Protein AF-A0A1W0XDS4-F1 (afdb_monomer_lite)

pLDDT: mean 87.69, std 8.72, range [44.88, 96.75]

Radius of gyration: 14.96 Å; chains: 1; bounding box: 44×30×32 Å

Foldseek 3Di:
DDDVCVVCLVCVLQVQLVCVVVVHHPVVPCVHPCVVVVVSSVVQCVDPVCVVPHDDNVLSNVQVVCVVVVRGDPCSVVVVVVVVVVVVD

Secondary structure (DSSP, 8-state):
--HHHHHHHHHHHHHHHHHHHTT--SGGGTTTTTHHHHHHHHHHTTSHHHHHH---HHHHHHHHHHHHTT---TTHHHHHHHHHHHTT-

Sequence (89 aa):
MGFCDLMIYPWFDRAPAYLKTVGIDYTDYQDGSLAQLTIWRNRMLSDPAVRDSSYPEGCYVKMLESRRSGKPSPDVGLDIQKAALLHIK

InterPro domains:
  IPR036282 Glutathione S-transferase, C-terminal domain superfamily [SSF47616] (2-74)

Structure (mmCIF, N/CA/C/O backbone):
data_AF-A0A1W0XDS4-F1
#
_entry.id   AF-A0A1W0XDS4-F1
#
loop_
_atom_site.group_PDB
_atom_site.id
_atom_site.type_symbol
_atom_site.label_atom_id
_atom_site.label_alt_id
_atom_site.label_comp_id
_atom_site.label_asym_id
_atom_site.label_entity_id
_atom_site.label_seq_id
_atom_site.pdbx_PDB_ins_code
_atom_site.Cartn_x
_atom_site.Cartn_y
_atom_site.Cartn_z
_atom_site.occupancy
_atom_site.B_iso_or_equiv
_atom_site.auth_seq_id
_atom_site.auth_comp_id
_atom_site.auth_asym_id
_atom_site.auth_atom_id
_atom_site.pdbx_PDB_model_num
ATOM 1 N N . MET A 1 1 ? -13.758 -11.464 1.588 1.00 85.75 1 MET A N 1
ATOM 2 C CA . MET A 1 1 ? -13.368 -10.385 0.662 1.00 85.75 1 MET A CA 1
ATOM 3 C C . MET A 1 1 ? -14.290 -10.471 -0.532 1.00 85.75 1 MET A C 1
ATOM 5 O O . MET A 1 1 ? -14.658 -11.579 -0.904 1.00 85.75 1 MET A O 1
ATOM 9 N N . GLY A 1 2 ? -14.719 -9.338 -1.066 1.00 91.44 2 GLY A N 1
ATOM 10 C CA . GLY A 1 2 ? -15.612 -9.255 -2.215 1.00 91.44 2 GLY A CA 1
ATOM 11 C C . GLY A 1 2 ? -15.242 -8.101 -3.138 1.00 91.44 2 GLY A C 1
ATOM 12 O O . GLY A 1 2 ? -14.205 -7.461 -2.975 1.00 91.44 2 GLY A O 1
ATOM 13 N N . PHE A 1 3 ? -16.118 -7.818 -4.101 1.00 95.12 3 PHE A N 1
ATOM 14 C CA . PHE A 1 3 ? -15.888 -6.807 -5.135 1.00 95.12 3 PHE A CA 1
ATOM 15 C C . PHE A 1 3 ? -15.461 -5.447 -4.565 1.00 95.12 3 PHE A C 1
ATOM 17 O O . PHE A 1 3 ? -14.443 -4.900 -4.979 1.00 95.12 3 PHE A O 1
ATOM 24 N N . CYS A 1 4 ? -16.187 -4.929 -3.570 1.00 96.25 4 CYS A N 1
ATOM 25 C CA . CYS A 1 4 ? -15.869 -3.632 -2.973 1.00 96.25 4 CYS A CA 1
ATOM 26 C C . CYS A 1 4 ? -14.467 -3.596 -2.353 1.00 96.25 4 CYS A C 1
ATOM 28 O O . CYS A 1 4 ? -13.779 -2.592 -2.511 1.00 96.25 4 CYS A O 1
ATOM 30 N N . ASP A 1 5 ? -14.029 -4.681 -1.702 1.00 96.19 5 ASP A N 1
ATOM 31 C CA . ASP A 1 5 ? -12.688 -4.754 -1.117 1.00 96.19 5 ASP A CA 1
ATOM 32 C C . ASP A 1 5 ? -11.613 -4.623 -2.209 1.00 96.19 5 ASP A C 1
ATOM 34 O O . ASP A 1 5 ? -10.684 -3.829 -2.079 1.00 96.19 5 ASP A O 1
ATOM 38 N N . LEU A 1 6 ? -11.772 -5.357 -3.315 1.00 95.56 6 LEU A N 1
ATOM 39 C CA . LEU A 1 6 ? -10.818 -5.371 -4.428 1.00 95.56 6 LEU A CA 1
ATOM 40 C C . LEU A 1 6 ? -10.759 -4.035 -5.176 1.00 95.56 6 LEU A C 1
ATOM 42 O O . LEU A 1 6 ? -9.690 -3.626 -5.622 1.00 95.56 6 LEU A O 1
ATOM 46 N N . MET A 1 7 ? -11.887 -3.332 -5.289 1.00 96.69 7 MET A N 1
ATOM 47 C CA . MET A 1 7 ? -11.943 -2.052 -6.000 1.00 96.69 7 MET A CA 1
ATOM 48 C C . MET A 1 7 ? -11.267 -0.907 -5.239 1.00 96.69 7 MET A C 1
ATOM 50 O O . MET A 1 7 ? -10.785 0.037 -5.865 1.00 96.69 7 MET A O 1
ATOM 54 N N . ILE A 1 8 ? -11.214 -0.975 -3.906 1.00 96.75 8 ILE A N 1
ATOM 55 C CA . ILE A 1 8 ? -10.601 0.079 -3.082 1.00 96.75 8 ILE A CA 1
ATOM 56 C C . ILE A 1 8 ? -9.181 -0.274 -2.632 1.00 96.75 8 ILE A C 1
ATOM 58 O O . ILE A 1 8 ? -8.367 0.626 -2.413 1.00 96.75 8 ILE A O 1
ATOM 62 N N . TYR A 1 9 ? -8.860 -1.566 -2.518 1.00 95.81 9 TYR A N 1
ATOM 63 C CA . TYR A 1 9 ? -7.586 -2.041 -1.983 1.00 95.81 9 TYR A CA 1
ATOM 64 C C . TYR A 1 9 ? -6.338 -1.414 -2.622 1.00 95.81 9 TYR A C 1
ATOM 66 O O . TYR A 1 9 ? -5.449 -1.032 -1.859 1.00 95.81 9 TYR A O 1
ATOM 74 N N . PRO A 1 10 ? -6.246 -1.206 -3.953 1.00 95.44 10 PRO A N 1
ATOM 75 C CA . PRO A 1 10 ? -5.044 -0.634 -4.557 1.00 95.44 10 PRO A CA 1
ATOM 76 C C . PRO A 1 10 ? -4.639 0.730 -3.972 1.00 95.44 10 PRO A C 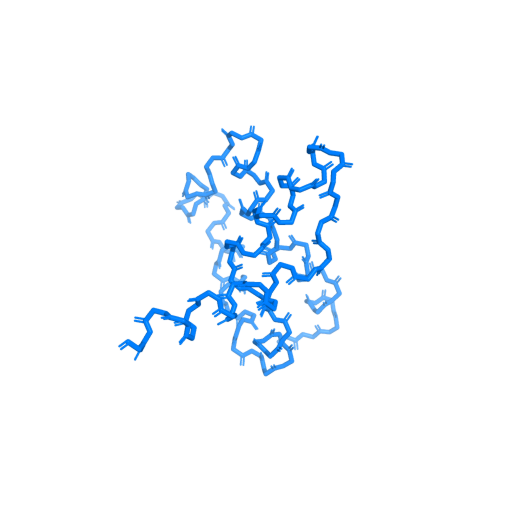1
ATOM 78 O O . PRO A 1 10 ? -3.464 1.098 -4.019 1.00 95.44 10 PRO A O 1
ATOM 81 N N . TRP A 1 11 ? -5.581 1.502 -3.424 1.00 93.75 11 TRP A N 1
ATOM 82 C CA . TRP A 1 11 ? -5.267 2.762 -2.746 1.00 93.75 11 TRP A CA 1
ATOM 83 C C . TRP A 1 11 ? -4.755 2.555 -1.323 1.00 93.75 11 TRP A C 1
ATOM 85 O O . TRP A 1 11 ? -3.805 3.220 -0.918 1.00 93.75 11 TRP A O 1
ATOM 95 N N . PHE A 1 12 ? -5.313 1.590 -0.595 1.00 92.88 12 PHE A N 1
ATOM 96 C CA . PHE A 1 12 ? -4.854 1.236 0.749 1.00 92.88 12 PHE A CA 1
ATOM 97 C C . PHE A 1 12 ? -3.509 0.503 0.747 1.00 92.88 12 PHE A C 1
ATOM 99 O O . PHE A 1 12 ? -2.726 0.666 1.681 1.00 92.88 12 PHE A O 1
ATOM 106 N N . ASP A 1 13 ? -3.196 -0.257 -0.303 1.00 93.00 13 ASP A N 1
ATOM 107 C CA . ASP A 1 13 ? -1.879 -0.876 -0.473 1.00 93.00 13 ASP A CA 1
ATOM 108 C C . ASP A 1 13 ? -0.771 0.187 -0.546 1.00 93.00 13 ASP A C 1
ATOM 110 O O . ASP A 1 13 ? 0.238 0.097 0.153 1.00 93.00 13 ASP A O 1
ATOM 114 N N . ARG A 1 14 ? -1.024 1.254 -1.317 1.00 92.06 14 ARG A N 1
ATOM 115 C CA . ARG A 1 14 ? -0.079 2.350 -1.592 1.00 92.06 14 ARG A CA 1
ATOM 116 C C . ARG A 1 14 ? -0.060 3.446 -0.530 1.00 92.06 14 ARG A C 1
ATOM 118 O O . ARG A 1 14 ? 0.879 4.243 -0.511 1.00 92.06 14 ARG A O 1
ATOM 125 N N . ALA A 1 15 ? -1.079 3.517 0.326 1.00 90.50 15 ALA A N 1
ATOM 126 C CA . ALA A 1 15 ? -1.236 4.590 1.304 1.00 90.50 15 ALA A CA 1
ATOM 127 C C . ALA A 1 15 ? -0.001 4.792 2.206 1.00 90.50 15 ALA A C 1
ATOM 129 O O . ALA A 1 15 ? 0.421 5.943 2.323 1.00 90.50 15 ALA A O 1
ATOM 130 N N . PRO A 1 16 ? 0.650 3.746 2.764 1.00 89.50 16 PRO A N 1
ATOM 131 C CA . PRO A 1 16 ? 1.830 3.945 3.610 1.00 89.50 16 PRO A CA 1
ATOM 132 C C . PRO A 1 16 ? 2.972 4.663 2.884 1.00 89.50 16 PRO A C 1
ATOM 134 O O . PRO A 1 16 ? 3.527 5.627 3.408 1.00 89.50 16 PRO A O 1
ATOM 137 N N . ALA A 1 17 ? 3.257 4.274 1.636 1.00 89.69 17 ALA A N 1
ATOM 138 C CA . ALA A 1 17 ? 4.278 4.930 0.823 1.00 89.69 17 ALA A CA 1
ATOM 139 C C . ALA A 1 17 ? 3.924 6.403 0.558 1.00 89.69 17 ALA A C 1
ATOM 141 O O . ALA A 1 17 ? 4.773 7.281 0.707 1.00 89.69 17 ALA A O 1
ATOM 142 N N . TYR A 1 18 ? 2.667 6.699 0.212 1.00 90.06 18 TYR A N 1
ATOM 143 C CA . TYR A 1 18 ? 2.214 8.078 0.003 1.00 90.06 18 TYR A CA 1
ATOM 144 C C . TYR A 1 18 ? 2.353 8.939 1.260 1.00 90.06 18 TYR A C 1
ATOM 146 O O . TYR A 1 18 ? 2.918 10.031 1.177 1.00 90.06 18 TYR A O 1
ATOM 154 N N . LEU A 1 19 ? 1.878 8.440 2.404 1.00 88.25 19 LEU A N 1
ATOM 155 C CA . LEU A 1 19 ? 1.926 9.134 3.693 1.00 88.25 19 LEU A CA 1
ATOM 156 C C . LEU A 1 19 ? 3.368 9.431 4.106 1.00 88.25 19 LEU A C 1
ATOM 158 O O . LEU A 1 19 ? 3.707 10.585 4.370 1.00 88.25 19 LEU A O 1
ATOM 162 N N . LYS A 1 20 ? 4.250 8.434 3.999 1.00 85.62 20 LYS A N 1
ATOM 163 C CA . LYS A 1 20 ? 5.685 8.601 4.239 1.00 85.62 20 LYS A CA 1
ATOM 164 C C . LYS A 1 20 ? 6.288 9.697 3.365 1.00 85.62 20 LYS A C 1
ATOM 166 O O . LYS A 1 20 ? 7.058 10.526 3.840 1.00 85.62 20 LYS A O 1
ATOM 171 N N . THR A 1 21 ? 5.895 9.757 2.092 1.00 85.12 21 THR A N 1
ATOM 172 C CA . THR A 1 21 ? 6.411 10.771 1.160 1.00 85.12 21 THR A CA 1
ATOM 173 C C . THR A 1 21 ? 5.910 12.192 1.492 1.00 85.12 21 THR A C 1
ATOM 175 O O . THR A 1 21 ? 6.496 13.172 1.026 1.00 85.12 21 THR A O 1
ATOM 178 N N . VAL A 1 22 ? 4.824 12.351 2.257 1.00 87.19 22 VAL A N 1
ATOM 179 C CA . VAL A 1 22 ? 4.326 13.658 2.741 1.00 87.19 22 VAL A CA 1
ATOM 180 C C . VAL A 1 22 ? 4.683 13.935 4.206 1.00 87.19 22 VAL A C 1
ATOM 182 O O . VAL A 1 22 ? 4.218 14.924 4.762 1.00 87.19 22 VAL A O 1
ATOM 185 N N . GLY A 1 23 ? 5.535 13.103 4.815 1.00 86.88 23 GLY A N 1
ATOM 186 C CA . GLY A 1 23 ? 6.014 13.290 6.186 1.00 86.88 23 GLY A CA 1
ATOM 187 C C . GLY A 1 23 ? 5.040 12.821 7.268 1.00 86.88 23 GLY A C 1
ATOM 188 O O . GLY A 1 23 ? 5.157 13.260 8.406 1.00 86.88 23 GLY A O 1
ATOM 189 N N . ILE A 1 24 ? 4.082 11.958 6.921 1.00 87.31 24 ILE A N 1
ATOM 190 C CA . ILE A 1 24 ? 3.151 11.336 7.867 1.00 87.31 24 ILE A CA 1
ATOM 191 C C . ILE A 1 24 ? 3.591 9.890 8.095 1.00 87.31 24 ILE A C 1
ATOM 193 O O . ILE A 1 24 ? 3.683 9.117 7.138 1.00 87.31 24 ILE A O 1
ATOM 197 N N . ASP A 1 25 ? 3.835 9.513 9.350 1.00 82.75 25 ASP A N 1
ATOM 198 C CA . ASP A 1 25 ? 4.102 8.120 9.699 1.00 82.75 25 ASP A CA 1
ATOM 199 C C . ASP A 1 25 ? 2.778 7.350 9.804 1.00 82.75 25 ASP A C 1
ATOM 201 O O . ASP A 1 25 ? 1.875 7.697 10.561 1.00 82.75 25 ASP A O 1
ATOM 205 N N . TYR A 1 26 ? 2.631 6.301 8.996 1.00 78.00 26 TYR A N 1
ATOM 206 C CA . TYR A 1 26 ? 1.435 5.462 9.015 1.00 78.00 26 TYR A CA 1
ATOM 207 C C . TYR A 1 26 ? 1.347 4.606 10.288 1.00 78.00 26 TYR A C 1
ATOM 209 O O . TYR A 1 26 ? 0.252 4.182 10.664 1.00 78.00 26 TYR A O 1
ATOM 217 N N . THR A 1 27 ? 2.479 4.343 10.950 1.00 80.56 27 THR A N 1
ATOM 218 C CA . THR A 1 27 ? 2.529 3.528 12.172 1.00 80.56 27 THR A CA 1
ATOM 219 C C . THR A 1 27 ? 1.801 4.190 13.340 1.00 80.56 27 THR A C 1
ATOM 221 O O . THR A 1 27 ? 1.123 3.489 14.089 1.00 80.56 27 THR A O 1
ATOM 224 N N . ASP A 1 28 ? 1.781 5.525 13.393 1.00 78.25 28 ASP A N 1
ATOM 225 C CA . ASP A 1 28 ? 1.067 6.318 14.407 1.00 78.25 28 ASP A CA 1
ATOM 226 C C . ASP A 1 28 ? -0.446 6.040 14.455 1.00 78.25 28 ASP A C 1
ATOM 228 O O . ASP A 1 28 ? -1.119 6.319 15.448 1.00 78.25 28 ASP A O 1
ATOM 232 N N . TYR A 1 29 ? -1.008 5.474 13.384 1.00 73.88 29 TYR A N 1
ATOM 233 C CA . TYR A 1 29 ? -2.437 5.194 13.268 1.00 73.88 29 TYR A CA 1
ATOM 234 C C . TYR A 1 29 ? -2.799 3.725 13.511 1.00 73.88 29 TYR A C 1
ATOM 236 O O . TYR A 1 29 ? -3.986 3.383 13.520 1.00 73.88 29 TYR A O 1
ATOM 244 N N . GLN A 1 30 ? -1.814 2.846 13.708 1.00 74.75 30 GLN A N 1
ATOM 245 C CA . GLN A 1 30 ? -2.048 1.402 13.797 1.00 74.75 30 GLN A CA 1
ATOM 246 C C . GLN A 1 30 ? -2.751 0.982 15.092 1.00 74.75 30 GLN A C 1
ATOM 248 O O . GLN A 1 30 ? -3.571 0.067 15.045 1.00 74.75 30 GLN A O 1
ATOM 253 N N . ASP A 1 31 ? -2.526 1.701 16.191 1.00 74.94 31 ASP A N 1
ATOM 254 C CA . ASP A 1 31 ? -3.079 1.371 17.514 1.00 74.94 31 ASP A CA 1
ATOM 255 C C . ASP A 1 31 ? -4.322 2.206 17.889 1.00 74.94 31 ASP A C 1
ATOM 257 O O . ASP A 1 31 ? -4.863 2.089 18.988 1.00 74.94 31 ASP A O 1
ATOM 261 N N . GLY A 1 32 ? -4.792 3.061 16.973 1.00 77.06 32 GLY A N 1
ATOM 262 C CA . GLY A 1 32 ? -5.872 4.021 17.212 1.00 77.06 32 GLY A CA 1
ATOM 263 C C . GLY A 1 32 ? -7.152 3.741 16.423 1.00 77.06 32 GLY A C 1
ATOM 264 O O . GLY A 1 32 ? -7.549 2.602 16.173 1.00 77.06 32 GLY A O 1
ATOM 265 N N . SER A 1 33 ? -7.806 4.816 15.976 1.00 79.25 33 SER A N 1
ATOM 266 C CA . SER A 1 33 ? -9.061 4.769 15.209 1.00 79.25 33 SER A CA 1
ATOM 267 C C . SER A 1 33 ? -8.970 3.990 13.888 1.00 79.25 33 SER A C 1
ATOM 269 O O . SER A 1 33 ? -10.006 3.638 13.323 1.00 79.25 33 SER A O 1
ATOM 271 N N . LEU A 1 34 ? -7.759 3.689 13.403 1.00 85.56 34 LEU A N 1
ATOM 272 C CA . LEU A 1 34 ? -7.517 2.949 12.163 1.00 85.56 34 LEU A CA 1
ATOM 273 C C . LEU A 1 34 ? -7.061 1.497 12.380 1.00 85.56 34 LEU A C 1
ATOM 275 O O . LEU A 1 34 ? -6.791 0.808 11.398 1.00 85.56 34 LEU A O 1
ATOM 279 N N . ALA A 1 35 ? -7.048 0.978 13.613 1.00 87.81 35 ALA A N 1
ATOM 280 C CA . ALA A 1 35 ? -6.608 -0.395 13.890 1.00 87.81 35 ALA A CA 1
ATOM 281 C C . ALA A 1 35 ? -7.356 -1.449 13.047 1.00 87.81 35 ALA A C 1
ATOM 283 O O . ALA A 1 35 ? -6.746 -2.320 12.426 1.00 87.81 35 ALA A O 1
ATOM 284 N N . GLN A 1 36 ? -8.685 -1.327 12.936 1.00 90.44 36 GLN A N 1
ATOM 285 C CA . GLN A 1 36 ? -9.501 -2.229 12.110 1.00 90.44 36 GLN A CA 1
ATOM 286 C C . GLN A 1 36 ? -9.173 -2.124 10.617 1.00 90.44 36 GLN A C 1
ATOM 288 O O . GLN A 1 36 ? -9.196 -3.128 9.904 1.00 90.44 36 GLN A O 1
ATOM 293 N N . LEU A 1 37 ? -8.826 -0.925 10.144 1.00 90.38 37 LEU A N 1
ATOM 294 C CA . LEU A 1 37 ? -8.424 -0.706 8.760 1.00 90.38 37 LEU A CA 1
ATOM 295 C C . LEU A 1 37 ? -7.068 -1.363 8.472 1.00 90.38 37 LEU A C 1
ATOM 297 O O . LEU A 1 37 ? -6.913 -2.009 7.438 1.00 90.38 37 LEU A O 1
ATOM 301 N N . THR A 1 38 ? -6.115 -1.255 9.399 1.00 88.75 38 THR A N 1
ATOM 302 C CA . THR A 1 38 ? -4.809 -1.920 9.308 1.00 88.75 38 THR A CA 1
ATOM 303 C C . THR A 1 38 ? -4.966 -3.441 9.286 1.00 88.75 38 THR A C 1
ATOM 305 O O . THR A 1 38 ? -4.391 -4.112 8.427 1.00 88.75 38 THR A O 1
ATOM 308 N N . ILE A 1 39 ? -5.804 -3.993 10.171 1.00 91.69 39 ILE A N 1
ATOM 309 C CA . ILE A 1 39 ? -6.119 -5.430 10.201 1.00 91.69 39 ILE A CA 1
ATOM 310 C C . ILE A 1 39 ? -6.742 -5.873 8.874 1.00 91.69 39 ILE A C 1
ATOM 312 O O . ILE A 1 39 ? -6.311 -6.870 8.291 1.00 91.69 39 ILE A O 1
ATOM 316 N N . TRP A 1 40 ? -7.728 -5.127 8.366 1.00 94.75 40 TRP A N 1
ATOM 317 C CA . TRP A 1 40 ? -8.357 -5.416 7.080 1.00 94.75 40 TRP A CA 1
ATOM 318 C C . TRP A 1 40 ? -7.340 -5.385 5.933 1.00 94.75 40 TRP A C 1
ATOM 320 O O . TRP A 1 40 ? -7.265 -6.357 5.181 1.00 94.75 40 TRP A O 1
ATOM 330 N N . ARG A 1 41 ? -6.503 -4.341 5.842 1.00 92.50 41 ARG A N 1
ATOM 331 C CA . ARG A 1 41 ? -5.458 -4.203 4.814 1.00 92.50 41 ARG A CA 1
ATOM 332 C C . ARG A 1 41 ? -4.509 -5.398 4.827 1.00 92.50 41 ARG A C 1
ATOM 334 O O . ARG A 1 41 ? -4.215 -5.952 3.773 1.00 92.50 41 ARG A O 1
ATOM 341 N N . ASN A 1 42 ? -4.058 -5.812 6.009 1.00 91.44 42 ASN A N 1
ATOM 342 C CA . ASN A 1 42 ? -3.156 -6.954 6.147 1.00 91.44 42 ASN A CA 1
ATOM 343 C C . ASN A 1 42 ? -3.852 -8.269 5.768 1.00 91.44 42 ASN A C 1
ATOM 345 O O . ASN A 1 42 ? -3.250 -9.118 5.117 1.00 91.44 4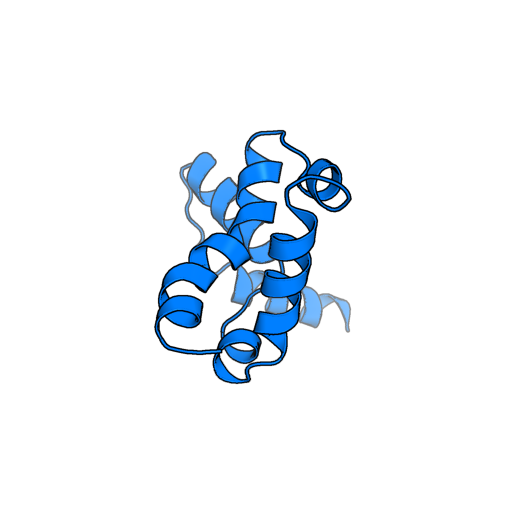2 ASN A O 1
ATOM 349 N N . ARG A 1 43 ? -5.141 -8.423 6.096 1.00 95.44 43 ARG A N 1
ATOM 350 C CA . ARG A 1 43 ? -5.936 -9.587 5.682 1.00 95.44 43 ARG A CA 1
ATOM 351 C C . ARG A 1 43 ? -6.115 -9.662 4.164 1.00 95.44 43 ARG A C 1
ATOM 353 O O . ARG A 1 43 ? -6.179 -10.771 3.643 1.00 95.44 43 ARG A O 1
ATOM 360 N N . MET A 1 44 ? -6.159 -8.537 3.447 1.00 96.38 44 MET A N 1
ATOM 361 C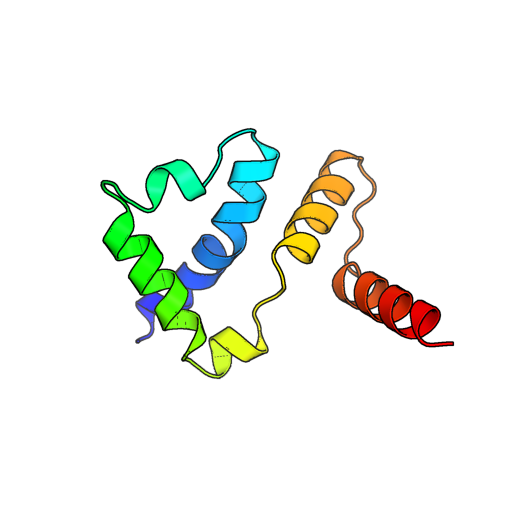 CA . MET A 1 44 ? -6.278 -8.541 1.979 1.00 96.38 44 MET A CA 1
ATOM 362 C C . MET A 1 44 ? -5.128 -9.287 1.291 1.00 96.38 44 MET A C 1
ATOM 364 O O . MET A 1 44 ? -5.357 -9.934 0.279 1.00 96.38 44 MET A O 1
ATOM 368 N N . LEU A 1 45 ? -3.927 -9.304 1.882 1.00 93.75 45 LEU A N 1
ATOM 369 C CA . LEU A 1 45 ? -2.775 -10.064 1.371 1.00 93.75 45 LEU A CA 1
ATOM 370 C C . LEU A 1 45 ? -2.953 -11.592 1.445 1.00 93.75 45 LEU A C 1
ATOM 372 O O . LEU A 1 45 ? -2.143 -12.328 0.887 1.00 93.75 45 LEU A O 1
ATOM 376 N N . SER A 1 46 ? -3.989 -12.086 2.131 1.00 94.38 46 SER A N 1
ATOM 377 C CA . SER A 1 46 ? -4.353 -13.508 2.082 1.00 94.38 46 SER A CA 1
ATOM 378 C C . SER A 1 46 ? -5.082 -13.891 0.789 1.00 94.38 46 SER A C 1
ATOM 380 O O . SER A 1 46 ? -5.137 -15.076 0.461 1.00 94.38 46 SER A O 1
ATOM 382 N N . ASP A 1 47 ? -5.614 -12.914 0.042 1.00 95.69 47 ASP A N 1
ATOM 383 C CA . ASP A 1 47 ? -6.185 -13.150 -1.282 1.00 95.69 47 ASP A CA 1
ATOM 384 C C . ASP A 1 47 ? -5.064 -13.377 -2.307 1.00 95.69 47 ASP A C 1
ATOM 386 O O . ASP A 1 47 ? -4.160 -12.539 -2.406 1.00 95.69 47 ASP A O 1
ATOM 390 N N . PRO A 1 48 ? -5.105 -14.459 -3.105 1.00 94.38 48 PRO A N 1
ATOM 391 C CA . PRO A 1 48 ? -4.103 -14.698 -4.136 1.00 94.38 48 PRO A CA 1
ATOM 392 C C . PRO A 1 48 ? -3.984 -13.551 -5.147 1.00 94.38 48 PRO A C 1
ATOM 394 O O . PRO A 1 48 ? -2.871 -13.148 -5.469 1.00 94.38 48 PRO A O 1
ATOM 397 N N . ALA A 1 49 ? -5.101 -12.973 -5.605 1.00 92.50 49 ALA A N 1
ATOM 398 C CA . ALA A 1 49 ? -5.074 -11.920 -6.620 1.00 92.50 49 ALA A CA 1
ATOM 399 C C . ALA A 1 49 ? -4.432 -10.635 -6.086 1.00 92.50 49 ALA A C 1
ATOM 401 O O . ALA A 1 49 ? -3.707 -9.946 -6.805 1.00 92.50 49 ALA A O 1
ATOM 402 N N . VAL A 1 50 ? -4.670 -10.325 -4.812 1.00 95.69 50 VAL A N 1
ATOM 403 C CA . VAL A 1 50 ? -4.014 -9.208 -4.134 1.00 95.69 50 VAL A CA 1
ATOM 404 C C . VAL A 1 50 ? -2.529 -9.486 -3.964 1.00 95.69 50 VAL A C 1
ATOM 406 O O . VAL A 1 50 ? -1.710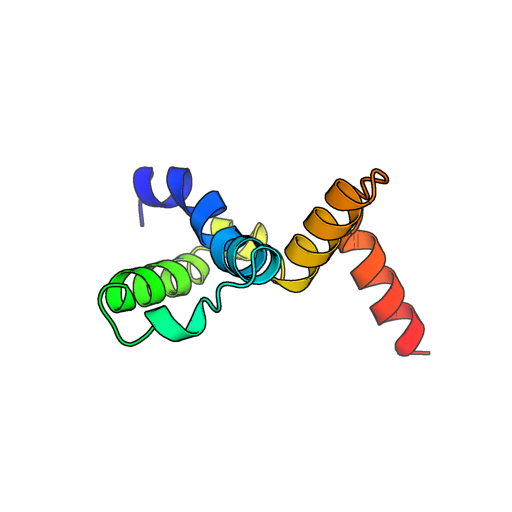 -8.714 -4.449 1.00 95.69 50 VAL A O 1
ATOM 409 N N . ARG A 1 51 ? -2.169 -10.604 -3.328 1.00 94.00 51 ARG A N 1
ATOM 410 C CA . ARG A 1 51 ? -0.773 -10.955 -3.047 1.00 94.00 51 ARG A CA 1
ATOM 411 C C . ARG A 1 51 ? 0.088 -10.942 -4.307 1.00 94.00 51 ARG A C 1
ATOM 413 O O . ARG A 1 51 ? 1.199 -10.424 -4.272 1.00 94.00 51 ARG A O 1
ATOM 420 N N . ASP A 1 52 ? -0.428 -11.499 -5.397 1.00 93.19 52 ASP A N 1
ATOM 421 C CA . ASP A 1 52 ? 0.322 -11.674 -6.639 1.00 93.19 52 ASP A CA 1
ATOM 422 C C . ASP A 1 52 ? 0.438 -10.361 -7.446 1.00 93.19 52 ASP A C 1
ATOM 424 O O . ASP A 1 52 ? 1.268 -10.267 -8.348 1.00 93.19 52 ASP A O 1
ATOM 428 N N . SER A 1 53 ? -0.362 -9.335 -7.119 1.00 92.44 53 SER A N 1
ATOM 429 C CA . SER A 1 53 ? -0.329 -8.009 -7.762 1.00 92.44 53 SER A CA 1
ATOM 430 C C . SER A 1 53 ? 0.197 -6.877 -6.867 1.00 92.44 53 SER A C 1
ATOM 432 O O . SER A 1 53 ? 0.431 -5.766 -7.352 1.00 92.44 53 SER A O 1
ATOM 434 N N . SER A 1 54 ? 0.408 -7.142 -5.577 1.00 92.19 54 SER A N 1
ATOM 435 C CA . SER A 1 54 ? 1.011 -6.210 -4.624 1.00 92.19 54 SER A CA 1
ATOM 436 C C . SER A 1 54 ? 2.519 -6.071 -4.835 1.00 92.19 54 SER A C 1
ATOM 438 O O . SER A 1 54 ? 3.220 -7.015 -5.195 1.00 92.19 54 SER A O 1
ATOM 440 N N . TYR A 1 55 ? 3.039 -4.881 -4.532 1.00 90.50 55 TYR A N 1
ATOM 441 C CA . TYR A 1 55 ? 4.473 -4.593 -4.566 1.00 90.50 55 TYR A CA 1
ATOM 442 C C . TYR A 1 55 ? 4.996 -4.262 -3.164 1.00 90.50 55 TYR A C 1
ATOM 444 O O . TYR A 1 55 ? 4.268 -3.680 -2.357 1.00 90.50 55 TYR A O 1
ATOM 452 N N . PRO A 1 56 ? 6.279 -4.548 -2.868 1.00 89.00 56 PRO A N 1
ATOM 453 C CA . PRO A 1 56 ? 6.924 -4.037 -1.665 1.00 89.00 56 PRO A CA 1
ATOM 454 C C . PRO A 1 56 ? 6.826 -2.508 -1.582 1.00 89.00 56 PRO A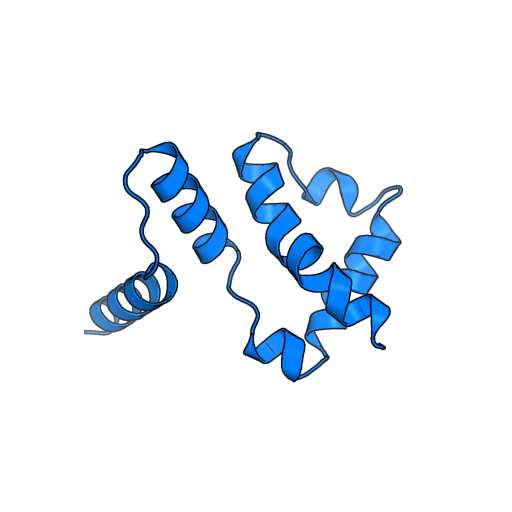 C 1
ATOM 456 O O . PRO A 1 56 ? 7.013 -1.824 -2.591 1.00 89.00 56 PRO A O 1
ATOM 459 N N . GLU A 1 57 ? 6.630 -1.960 -0.377 1.00 88.06 57 GLU A N 1
ATOM 460 C CA . GLU A 1 57 ? 6.472 -0.511 -0.141 1.00 88.06 57 GLU A CA 1
ATOM 461 C C . GLU A 1 57 ? 7.576 0.327 -0.809 1.00 88.06 57 GLU A C 1
ATOM 463 O O . GLU A 1 57 ? 7.301 1.359 -1.425 1.00 88.06 57 GLU A O 1
ATOM 468 N N . GLY A 1 58 ? 8.824 -0.153 -0.764 1.00 86.38 58 GLY A N 1
ATOM 469 C CA . GLY A 1 58 ? 9.971 0.518 -1.378 1.00 86.38 58 GLY A CA 1
ATOM 470 C C . GLY A 1 58 ? 9.845 0.731 -2.893 1.00 86.38 58 GLY A C 1
ATOM 471 O O . GLY A 1 58 ? 10.412 1.690 -3.416 1.00 86.38 58 GLY A O 1
ATOM 472 N N . CYS A 1 59 ? 9.071 -0.101 -3.600 1.00 91.38 59 CYS A N 1
ATOM 473 C CA . CYS A 1 59 ? 8.776 0.107 -5.020 1.00 91.38 59 CYS A CA 1
ATOM 474 C C . CYS A 1 59 ? 7.906 1.352 -5.217 1.00 91.38 59 CYS A C 1
ATOM 476 O O . CYS A 1 59 ? 8.187 2.185 -6.079 1.00 91.38 59 CYS A O 1
ATOM 478 N N . TYR A 1 60 ? 6.873 1.515 -4.388 1.00 91.88 60 TYR A N 1
ATOM 479 C CA . TYR A 1 60 ? 5.991 2.675 -4.458 1.00 91.88 60 TYR A CA 1
ATOM 480 C C . TYR A 1 60 ? 6.716 3.964 -4.072 1.00 91.88 60 TYR A C 1
ATOM 482 O O . TYR A 1 60 ? 6.559 4.964 -4.769 1.00 91.88 60 TYR A O 1
ATOM 490 N N . VAL A 1 61 ? 7.558 3.940 -3.032 1.00 89.38 61 VAL A N 1
ATOM 491 C CA . VAL A 1 61 ? 8.364 5.107 -2.625 1.00 89.38 61 VAL A CA 1
ATOM 492 C C . VAL A 1 61 ? 9.265 5.574 -3.771 1.00 89.38 61 VAL A C 1
ATOM 494 O O . VAL A 1 61 ? 9.157 6.722 -4.198 1.00 89.38 61 VAL A O 1
ATOM 497 N N . LYS A 1 62 ? 10.068 4.675 -4.355 1.00 89.81 62 LYS A N 1
ATOM 498 C CA . LYS A 1 62 ? 10.949 5.018 -5.486 1.00 89.81 62 LYS A CA 1
ATOM 499 C C . LYS A 1 62 ? 10.174 5.520 -6.704 1.00 89.81 62 LYS A C 1
ATOM 501 O O . LYS A 1 62 ? 10.594 6.474 -7.359 1.00 89.81 62 LYS A O 1
ATOM 506 N N . MET A 1 63 ? 9.021 4.918 -7.006 1.00 91.94 63 MET A N 1
ATOM 507 C CA . MET A 1 63 ? 8.145 5.406 -8.072 1.00 91.94 63 MET A CA 1
ATOM 508 C C . MET A 1 63 ? 7.689 6.847 -7.788 1.00 91.94 63 MET A C 1
ATOM 510 O O . MET A 1 63 ? 7.755 7.692 -8.682 1.00 91.94 63 MET A O 1
ATOM 514 N N . LEU A 1 64 ? 7.261 7.159 -6.561 1.00 90.69 64 LEU A N 1
ATOM 515 C CA . LEU A 1 64 ? 6.816 8.503 -6.178 1.00 90.69 64 LEU A CA 1
ATOM 516 C C . LEU A 1 64 ? 7.953 9.533 -6.210 1.00 90.69 64 LEU A C 1
ATOM 518 O O . LEU A 1 64 ? 7.757 10.636 -6.721 1.00 90.69 64 LEU A O 1
ATOM 522 N N . GLU A 1 65 ? 9.146 9.175 -5.743 1.00 89.50 65 GLU A N 1
ATOM 523 C CA . GLU A 1 65 ? 10.348 10.017 -5.820 1.00 89.50 65 GLU A CA 1
ATOM 524 C C . GLU A 1 65 ? 10.751 10.309 -7.274 1.00 89.50 65 GLU A C 1
ATOM 526 O O . GLU A 1 65 ? 11.014 11.460 -7.638 1.00 89.50 65 GLU A O 1
ATOM 531 N N . SER A 1 66 ? 10.721 9.294 -8.145 1.00 90.56 66 SER A N 1
ATOM 532 C CA . SER A 1 66 ? 11.019 9.453 -9.577 1.00 90.56 66 SER A CA 1
ATOM 533 C C . SER A 1 66 ? 10.051 10.432 -10.259 1.00 90.56 66 SER A C 1
ATOM 535 O O . SER A 1 66 ? 10.458 11.305 -11.025 1.00 90.56 66 SER A O 1
ATOM 537 N N . ARG A 1 67 ? 8.761 10.376 -9.896 1.00 89.56 67 ARG A N 1
ATOM 538 C CA . ARG A 1 67 ? 7.754 11.333 -10.372 1.00 89.56 67 ARG A CA 1
ATOM 539 C C . ARG A 1 67 ? 8.029 12.746 -9.860 1.00 89.56 67 ARG A C 1
ATOM 541 O O . ARG A 1 67 ? 7.986 13.684 -10.648 1.00 89.56 67 ARG A O 1
ATOM 548 N N . ARG A 1 68 ? 8.347 12.905 -8.569 1.00 87.62 68 ARG A N 1
ATOM 549 C CA . ARG A 1 68 ? 8.658 14.216 -7.965 1.00 87.62 68 ARG A CA 1
ATOM 550 C C . ARG A 1 68 ? 9.894 14.876 -8.573 1.00 87.62 68 ARG A C 1
ATOM 552 O O . ARG A 1 68 ? 9.914 16.090 -8.726 1.00 87.62 68 ARG A O 1
ATOM 559 N N . SER A 1 69 ? 10.897 14.087 -8.947 1.00 90.56 69 SER A N 1
ATOM 560 C CA . SER A 1 69 ? 12.122 14.574 -9.600 1.00 90.56 69 SER A CA 1
ATOM 561 C C . SER A 1 69 ? 11.965 14.887 -11.096 1.00 90.56 69 SER A C 1
ATOM 563 O O . SER A 1 69 ? 12.940 15.264 -11.746 1.00 90.56 69 SER A O 1
ATOM 565 N N . GLY A 1 70 ? 10.762 14.728 -11.665 1.00 92.56 70 GLY A N 1
ATOM 566 C CA . GLY A 1 70 ? 10.501 14.969 -13.087 1.00 92.56 70 GLY A CA 1
ATOM 567 C C . GLY A 1 70 ? 11.092 13.909 -14.022 1.00 92.56 70 GLY A C 1
ATOM 568 O O . GLY A 1 70 ? 11.129 14.118 -15.232 1.00 92.56 70 GLY A O 1
ATOM 569 N N . LYS A 1 71 ? 11.545 12.768 -13.484 1.00 91.75 71 LYS A N 1
ATOM 570 C CA . LYS A 1 71 ? 12.119 11.644 -14.238 1.00 91.75 71 LYS A CA 1
ATOM 571 C C . LYS A 1 71 ? 11.404 10.345 -13.853 1.00 91.75 71 LYS A C 1
ATOM 573 O O . LYS A 1 71 ? 11.972 9.545 -13.110 1.00 91.75 71 LYS A O 1
ATOM 578 N N . PRO A 1 72 ? 10.151 10.134 -14.298 1.00 89.69 72 PRO A N 1
ATOM 579 C CA . PRO A 1 72 ? 9.392 8.947 -13.926 1.00 89.69 72 PRO A CA 1
ATOM 580 C C . PRO A 1 72 ? 10.136 7.675 -14.342 1.00 89.69 72 PRO A C 1
ATOM 582 O O . PRO A 1 72 ? 10.515 7.540 -15.502 1.00 89.69 72 PRO A O 1
ATOM 585 N N . SER A 1 73 ? 10.305 6.740 -13.409 1.00 87.94 73 SER A N 1
ATOM 586 C CA . SER A 1 73 ? 10.763 5.385 -13.717 1.00 87.94 73 SER A CA 1
ATOM 587 C C . SER A 1 73 ? 9.572 4.429 -13.602 1.00 87.94 73 SER A C 1
ATOM 589 O O . SER A 1 73 ? 9.098 4.183 -12.489 1.00 87.94 73 SER A O 1
ATOM 591 N N . PRO A 1 74 ? 9.019 3.931 -14.722 1.00 86.88 74 PRO A N 1
ATOM 592 C CA . PRO A 1 74 ? 7.949 2.934 -14.685 1.00 86.88 74 PRO A CA 1
ATOM 593 C C . PRO A 1 74 ? 8.466 1.544 -14.279 1.00 86.88 74 PRO A C 1
ATOM 595 O O . PRO A 1 74 ? 7.700 0.738 -13.756 1.00 86.88 74 PRO A O 1
ATOM 598 N N . ASP A 1 75 ? 9.766 1.289 -14.445 1.00 92.38 75 ASP A N 1
ATOM 599 C CA . ASP A 1 75 ? 10.388 -0.032 -14.308 1.00 92.38 75 ASP A CA 1
ATOM 600 C C . ASP A 1 75 ? 11.002 -0.289 -12.923 1.00 92.38 75 ASP A C 1
ATOM 602 O O . ASP A 1 75 ? 11.776 -1.226 -12.741 1.00 92.38 75 ASP A O 1
ATOM 606 N N . VAL A 1 76 ? 10.632 0.499 -11.907 1.00 90.94 76 VAL A N 1
ATOM 607 C CA . VAL A 1 76 ? 11.206 0.428 -10.548 1.00 90.94 76 VAL A CA 1
ATOM 608 C C . VAL A 1 76 ? 11.243 -0.995 -9.980 1.00 90.94 76 VAL A C 1
ATO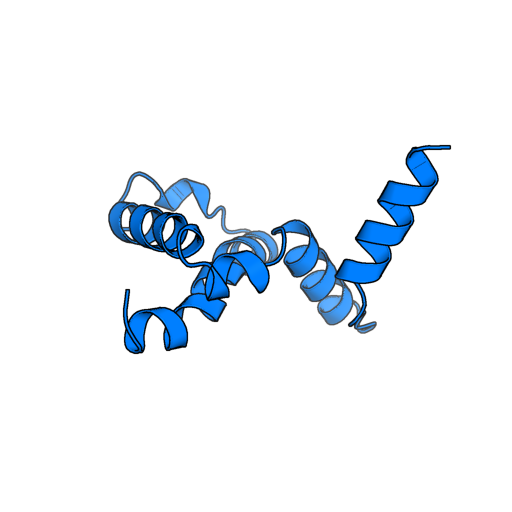M 610 O O . VAL A 1 76 ? 12.235 -1.380 -9.360 1.00 90.94 76 VAL A O 1
ATOM 613 N N . GLY A 1 77 ? 10.187 -1.789 -10.187 1.00 87.56 77 GLY A N 1
ATOM 614 C CA . GLY A 1 77 ? 10.153 -3.184 -9.734 1.00 87.56 77 GLY A CA 1
ATOM 615 C C . GLY A 1 77 ? 11.219 -4.055 -10.411 1.00 87.56 77 GLY A C 1
ATOM 616 O O . GLY A 1 77 ? 11.905 -4.824 -9.737 1.00 87.56 77 GLY A O 1
ATOM 617 N N . LEU A 1 78 ? 11.414 -3.880 -11.723 1.00 89.06 78 LEU A N 1
ATOM 618 C CA . LEU A 1 78 ? 12.446 -4.577 -12.497 1.00 89.06 78 LEU A CA 1
ATOM 619 C C . LEU A 1 78 ? 13.848 -4.135 -12.070 1.00 89.06 78 LEU A C 1
ATOM 621 O O . LEU A 1 78 ? 14.745 -4.966 -11.937 1.00 89.06 78 LEU A O 1
ATOM 625 N N . ASP A 1 79 ? 14.042 -2.841 -11.825 1.00 88.44 79 ASP A N 1
ATOM 626 C CA . ASP A 1 79 ? 15.335 -2.289 -11.418 1.00 88.44 79 ASP A CA 1
ATOM 627 C C . ASP A 1 79 ? 15.762 -2.790 -10.033 1.00 88.44 79 ASP A C 1
ATOM 629 O O . ASP A 1 79 ? 16.919 -3.167 -9.835 1.00 88.44 79 ASP A O 1
ATOM 633 N N . ILE A 1 80 ? 14.824 -2.865 -9.081 1.00 85.19 80 ILE A N 1
ATOM 634 C CA . ILE A 1 80 ? 15.075 -3.438 -7.751 1.00 85.19 80 ILE A CA 1
ATOM 635 C C . ILE A 1 80 ? 15.459 -4.917 -7.866 1.00 85.19 80 ILE A C 1
ATOM 637 O O . ILE A 1 80 ? 16.421 -5.351 -7.230 1.00 85.19 80 ILE A O 1
ATOM 641 N N . GLN A 1 81 ? 14.746 -5.685 -8.692 1.00 85.19 81 GLN A N 1
ATOM 642 C CA . GLN A 1 81 ? 15.040 -7.102 -8.896 1.00 85.19 81 GLN A CA 1
ATOM 643 C C . GLN A 1 81 ? 16.428 -7.313 -9.519 1.00 85.19 81 GLN A C 1
ATOM 645 O O . GLN A 1 81 ? 17.193 -8.157 -9.050 1.00 85.19 81 GLN A O 1
ATOM 650 N N . LYS A 1 82 ? 16.786 -6.522 -10.540 1.00 86.69 82 LYS A N 1
ATOM 651 C CA . LYS A 1 82 ? 18.117 -6.560 -11.168 1.00 86.69 82 LYS A CA 1
ATOM 652 C C . LYS A 1 82 ? 19.227 -6.264 -10.161 1.00 86.69 82 LYS A C 1
ATOM 654 O O . LYS A 1 82 ? 20.226 -6.978 -10.142 1.00 86.69 82 LYS A O 1
ATOM 659 N N . ALA A 1 83 ? 19.049 -5.248 -9.315 1.00 81.44 83 ALA A N 1
ATOM 660 C CA . ALA A 1 83 ? 20.021 -4.904 -8.281 1.00 81.44 83 ALA A CA 1
ATOM 661 C C . ALA A 1 83 ? 20.216 -6.051 -7.275 1.00 81.44 83 ALA A C 1
ATOM 663 O O . ALA A 1 83 ? 21.351 -6.406 -6.969 1.00 81.44 83 ALA A O 1
ATOM 664 N N . ALA A 1 84 ? 19.132 -6.688 -6.819 1.00 78.88 84 ALA A N 1
ATOM 665 C CA . ALA A 1 84 ? 19.212 -7.828 -5.904 1.00 78.88 84 ALA A CA 1
ATOM 666 C C . ALA A 1 84 ? 19.988 -9.017 -6.505 1.00 78.88 84 ALA A C 1
ATOM 668 O O . ALA A 1 84 ? 20.797 -9.632 -5.817 1.00 78.88 84 ALA A O 1
ATOM 669 N N . LEU A 1 85 ? 19.798 -9.306 -7.796 1.00 74.06 85 LEU A N 1
ATOM 670 C CA . LEU A 1 85 ? 20.506 -10.385 -8.499 1.00 74.06 85 LEU A CA 1
ATOM 671 C C . LEU A 1 85 ? 22.009 -10.112 -8.690 1.00 74.06 85 LEU A C 1
ATOM 673 O O . LEU A 1 85 ? 22.793 -11.056 -8.766 1.00 74.06 85 LEU A O 1
ATOM 677 N N . LEU A 1 86 ? 22.423 -8.844 -8.768 1.00 68.31 86 LEU A N 1
ATOM 678 C CA . LEU A 1 86 ? 23.834 -8.459 -8.902 1.00 68.31 86 LEU A CA 1
ATOM 679 C C . LEU A 1 86 ? 24.619 -8.587 -7.589 1.00 68.31 86 LEU A C 1
ATOM 681 O O . LEU A 1 86 ? 25.820 -8.819 -7.639 1.00 68.31 86 LEU A O 1
ATOM 685 N N . HIS A 1 87 ? 23.955 -8.485 -6.434 1.00 58.97 87 HIS A N 1
ATOM 686 C CA . HIS A 1 87 ? 24.576 -8.621 -5.108 1.00 58.97 87 HIS A CA 1
ATOM 687 C C . HIS A 1 87 ? 24.715 -10.076 -4.618 1.00 58.97 87 HIS A C 1
ATOM 689 O O . HIS A 1 87 ? 25.180 -10.301 -3.505 1.00 58.97 87 HIS A O 1
ATOM 695 N N . ILE A 1 88 ? 24.306 -11.057 -5.429 1.00 57.50 88 ILE A N 1
ATOM 696 C CA . ILE A 1 88 ? 24.411 -12.501 -5.137 1.00 57.50 88 ILE A CA 1
ATOM 697 C C . ILE A 1 88 ? 25.607 -13.139 -5.892 1.00 57.50 88 ILE A C 1
ATOM 699 O O . ILE A 1 88 ? 25.822 -14.347 -5.818 1.00 57.50 88 ILE A O 1
ATOM 703 N N . LYS A 1 89 ? 26.409 -12.340 -6.609 1.00 44.88 89 LYS A N 1
ATOM 704 C CA . LYS A 1 89 ? 27.673 -12.764 -7.239 1.00 44.88 89 LYS A CA 1
ATOM 705 C C . LYS A 1 89 ? 28.873 -12.304 -6.427 1.00 44.88 89 LYS A C 1
ATOM 707 O O . LYS A 1 89 ? 29.861 -13.068 -6.417 1.00 44.88 89 LYS A O 1
#

Organism: Hypsibius exemplaris (NCBI:txid2072580)